Protein AF-A0AAX6G6Z5-F1 (afdb_monomer)

pLDDT: mean 88.77, std 12.98, range [40.31, 97.81]

InterPro domains:
  IPR001574 Ribosome-inactivating protein [PF00161] (1-49)
  IPR016139 Ribosome-inactivating protein, subdomain 2 [G3DSA:4.10.470.10] (7-90)
  IPR036041 Ribosome-inactivating protein superfamily [SSF56371] (1-97)

Sequence (99 aa):
MVSETARFRAIEQKVTKNIIDDGSYQSFRPGVDVMDLQTNWGTLSIAVQNSTGGVFWKPVILKITLTDTVVIPDVEKARTFCGLALLLYWRKGQASFSS

Solvent-accessible surface area (backbone atoms only — not comparable to full-atom values): 5896 Å² total; per-residue (Å²): 126,63,71,60,28,60,30,16,45,49,52,37,53,58,53,52,71,29,53,41,96,88,76,50,76,60,88,82,76,82,50,57,31,56,53,41,50,62,72,38,43,60,59,52,22,44,35,54,75,64,29,60,98,49,35,29,91,64,59,47,77,39,40,62,45,100,86,44,70,46,80,37,51,31,44,66,50,38,39,71,68,48,20,53,67,56,67,57,88,73,79,96,74,84,80,78,85,75,127

Secondary structure (DSSP, 8-state):
--HHHHHBHHHHHHHHTTB-TTS-B------HHHHHHHHTHHHHHHHHHH-BTTEEEEEEEEESSSS-EEEEEEHHHHHHTS-B-------S-------

Mean predicted aligned error: 6.1 Å

Organism: Iris pallida (NCBI:txid29817)

Structure (mmCIF, N/CA/C/O backbone):
data_AF-A0AAX6G6Z5-F1
#
_entry.id   AF-A0AAX6G6Z5-F1
#
loop_
_atom_site.group_PDB
_atom_site.id
_atom_site.type_symbol
_atom_site.label_atom_id
_atom_site.label_alt_id
_atom_site.label_comp_id
_atom_site.label_asym_id
_atom_site.label_entity_id
_atom_site.label_seq_id
_atom_site.pdbx_PDB_ins_code
_atom_site.Cartn_x
_atom_site.Cartn_y
_atom_site.Cartn_z
_atom_site.occupancy
_atom_site.B_iso_or_equiv
_atom_site.auth_seq_id
_atom_site.auth_comp_id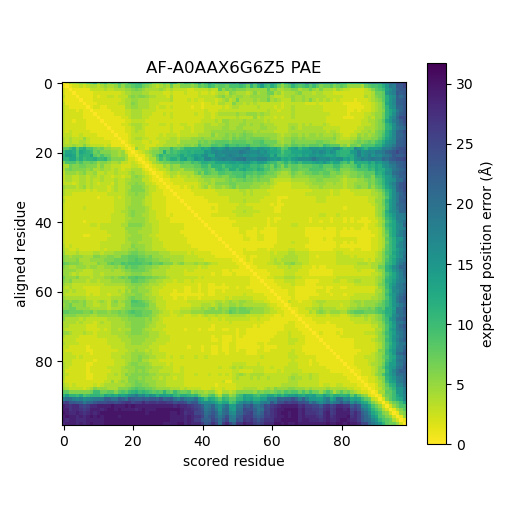
_atom_site.auth_asym_id
_atom_site.auth_atom_id
_atom_site.pdbx_PDB_model_num
ATOM 1 N N . MET A 1 1 ? 15.455 -4.658 0.029 1.00 68.50 1 MET A N 1
ATOM 2 C CA . MET A 1 1 ? 14.181 -4.930 -0.679 1.00 68.50 1 MET A CA 1
ATOM 3 C C . MET A 1 1 ? 13.482 -6.215 -0.215 1.00 68.50 1 MET A C 1
ATOM 5 O O . MET A 1 1 ? 12.611 -6.687 -0.925 1.00 68.50 1 MET A O 1
ATOM 9 N N . VAL A 1 2 ? 13.815 -6.778 0.956 1.00 82.25 2 VAL A N 1
ATOM 10 C CA . VAL A 1 2 ? 13.235 -8.061 1.410 1.00 82.25 2 VAL A CA 1
ATOM 11 C C . VAL A 1 2 ? 12.051 -7.838 2.358 1.00 82.25 2 VAL A C 1
ATOM 13 O O . VAL A 1 2 ? 10.950 -8.296 2.091 1.00 82.25 2 VAL A O 1
ATOM 16 N N . SER A 1 3 ? 12.234 -7.070 3.435 1.00 84.19 3 SER A N 1
ATOM 17 C CA . SER A 1 3 ? 11.172 -6.875 4.434 1.00 84.19 3 SER A CA 1
ATOM 18 C C . SER A 1 3 ? 9.958 -6.115 3.889 1.00 84.19 3 SER A C 1
ATOM 20 O O . SER A 1 3 ? 8.822 -6.486 4.163 1.00 84.19 3 SER A O 1
ATOM 22 N N . GLU A 1 4 ? 10.182 -5.061 3.102 1.00 87.88 4 GLU A N 1
ATOM 23 C CA . GLU A 1 4 ? 9.096 -4.182 2.639 1.00 87.88 4 GLU A CA 1
ATOM 24 C C . GLU A 1 4 ? 8.248 -4.797 1.520 1.00 87.88 4 GLU A C 1
ATOM 26 O O . GLU A 1 4 ? 7.044 -4.570 1.478 1.00 87.88 4 GLU A O 1
ATOM 31 N N . THR A 1 5 ? 8.839 -5.615 0.646 1.00 88.38 5 THR A N 1
ATOM 32 C CA . THR A 1 5 ? 8.094 -6.363 -0.384 1.00 88.38 5 THR A CA 1
ATOM 33 C C . THR A 1 5 ? 7.230 -7.452 0.246 1.00 88.38 5 THR A C 1
ATOM 35 O O . THR A 1 5 ? 6.082 -7.617 -0.150 1.00 88.38 5 THR A O 1
ATOM 38 N N . ALA A 1 6 ? 7.724 -8.122 1.295 1.00 90.38 6 ALA A N 1
ATOM 39 C CA . ALA A 1 6 ? 6.924 -9.071 2.068 1.00 90.38 6 ALA A CA 1
ATOM 40 C C . ALA A 1 6 ? 5.750 -8.395 2.802 1.00 90.38 6 ALA A C 1
ATOM 42 O O . ALA A 1 6 ? 4.683 -8.988 2.941 1.00 90.38 6 ALA A O 1
ATOM 43 N N . ARG A 1 7 ? 5.924 -7.151 3.272 1.00 92.50 7 ARG A N 1
ATOM 44 C CA . ARG A 1 7 ? 4.857 -6.372 3.928 1.00 92.50 7 ARG A CA 1
ATOM 45 C C . ARG A 1 7 ? 3.826 -5.830 2.941 1.00 92.50 7 ARG A C 1
ATOM 47 O O . ARG A 1 7 ? 2.645 -5.787 3.285 1.00 92.50 7 ARG A O 1
ATOM 54 N N . PHE A 1 8 ? 4.258 -5.442 1.740 1.00 93.69 8 PHE A N 1
ATOM 55 C CA . PHE A 1 8 ? 3.426 -4.790 0.731 1.00 93.69 8 PHE A CA 1
ATOM 56 C C . PHE A 1 8 ? 3.651 -5.367 -0.671 1.00 93.69 8 PHE A C 1
ATOM 58 O O . PHE A 1 8 ? 4.651 -5.074 -1.334 1.00 93.69 8 PHE A O 1
ATOM 65 N N . ARG A 1 9 ? 2.645 -6.075 -1.192 1.00 92.88 9 ARG A N 1
ATOM 66 C CA . ARG A 1 9 ? 2.647 -6.602 -2.568 1.00 92.88 9 ARG A CA 1
ATOM 67 C C . ARG A 1 9 ? 2.704 -5.507 -3.634 1.00 92.88 9 ARG A C 1
ATOM 69 O O . ARG A 1 9 ? 3.206 -5.742 -4.727 1.00 92.88 9 ARG A O 1
ATOM 76 N N . ALA A 1 10 ? 2.249 -4.289 -3.332 1.00 89.69 10 ALA A N 1
ATOM 77 C CA . ALA A 1 10 ? 2.403 -3.159 -4.251 1.00 89.69 10 ALA A CA 1
ATOM 78 C C . ALA A 1 10 ? 3.886 -2.812 -4.499 1.00 89.69 10 ALA A C 1
ATOM 80 O O . ALA A 1 10 ? 4.260 -2.414 -5.603 1.00 89.69 10 ALA A O 1
ATOM 81 N N . ILE A 1 11 ? 4.751 -2.998 -3.491 1.00 88.38 11 ILE A N 1
ATOM 82 C CA . ILE A 1 11 ? 6.199 -2.809 -3.640 1.00 88.38 11 ILE A CA 1
ATOM 83 C C . ILE A 1 11 ? 6.789 -3.980 -4.423 1.00 88.38 11 ILE A C 1
ATOM 85 O O . ILE A 1 11 ? 7.573 -3.742 -5.336 1.00 88.38 11 ILE A O 1
ATOM 89 N N . GLU A 1 12 ? 6.377 -5.217 -4.130 1.00 90.50 12 GLU A N 1
ATOM 90 C CA . GLU A 1 12 ? 6.768 -6.410 -4.898 1.00 90.50 12 GLU A CA 1
ATOM 91 C C . GLU A 1 12 ? 6.504 -6.226 -6.399 1.00 90.50 12 GLU A C 1
ATOM 93 O O . GLU A 1 12 ? 7.423 -6.362 -7.199 1.00 90.50 12 GLU A O 1
ATOM 98 N N . GLN A 1 13 ? 5.304 -5.780 -6.782 1.00 90.19 13 GLN A N 1
ATOM 99 C CA . GLN A 1 13 ? 4.954 -5.514 -8.182 1.00 90.19 13 GLN A CA 1
ATOM 100 C C . GLN A 1 13 ? 5.878 -4.491 -8.856 1.00 90.19 13 GLN A C 1
ATOM 102 O O . GLN A 1 13 ? 6.181 -4.627 -10.042 1.00 90.19 13 GLN A O 1
ATOM 107 N N . LYS A 1 14 ? 6.344 -3.464 -8.131 1.00 88.00 14 LYS A N 1
ATOM 108 C CA . LYS A 1 14 ? 7.325 -2.507 -8.668 1.00 88.00 14 LYS A CA 1
ATOM 109 C C . LYS A 1 14 ? 8.678 -3.173 -8.909 1.00 88.00 14 LYS A C 1
ATOM 111 O O . LYS A 1 14 ? 9.321 -2.851 -9.901 1.00 88.00 14 LYS A O 1
ATOM 116 N N . VAL A 1 15 ? 9.096 -4.102 -8.050 1.00 87.50 15 VAL A N 1
ATOM 117 C CA . VAL A 1 15 ? 10.326 -4.883 -8.260 1.00 87.50 15 VAL A CA 1
ATOM 118 C C . VAL A 1 15 ? 10.184 -5.787 -9.475 1.00 87.50 15 VAL A C 1
ATOM 120 O O . VAL A 1 15 ? 11.024 -5.727 -10.365 1.00 87.50 15 VAL A O 1
ATOM 123 N N . THR A 1 16 ? 9.102 -6.565 -9.550 1.00 87.44 16 THR A N 1
ATOM 124 C CA . THR A 1 16 ? 8.869 -7.521 -10.639 1.00 87.44 16 THR A CA 1
ATOM 125 C C . THR A 1 16 ? 8.816 -6.836 -12.000 1.00 87.44 16 THR A C 1
ATOM 127 O O . THR A 1 16 ? 9.387 -7.349 -12.947 1.00 87.44 16 THR A O 1
ATOM 130 N N . LYS A 1 17 ? 8.231 -5.635 -12.101 1.00 88.38 17 LYS A N 1
ATOM 131 C CA . LYS A 1 17 ? 8.224 -4.849 -13.351 1.00 88.38 17 LYS A CA 1
ATOM 132 C C . LYS A 1 17 ? 9.613 -4.439 -13.853 1.00 88.38 17 LYS A C 1
ATOM 134 O O . LYS A 1 17 ? 9.738 -4.078 -15.015 1.00 88.38 17 LYS A O 1
ATOM 139 N N . ASN A 1 18 ? 10.624 -4.439 -12.986 1.00 86.69 18 ASN A N 1
ATOM 140 C CA . ASN A 1 18 ? 12.006 -4.118 -13.343 1.00 86.69 18 ASN A CA 1
ATOM 141 C C . ASN A 1 18 ? 12.869 -5.377 -13.561 1.00 86.69 18 ASN A C 1
ATOM 143 O O . ASN A 1 18 ? 14.068 -5.258 -13.816 1.00 86.69 18 ASN A O 1
ATOM 147 N N . ILE A 1 19 ? 12.271 -6.568 -13.455 1.00 87.88 19 ILE A N 1
ATOM 148 C CA . ILE A 1 19 ? 12.844 -7.830 -13.921 1.00 87.88 19 ILE A CA 1
ATOM 149 C C . ILE A 1 19 ? 12.276 -8.040 -15.324 1.00 87.88 19 ILE A C 1
ATOM 151 O O . ILE A 1 19 ? 11.085 -8.297 -15.470 1.00 87.88 19 ILE A O 1
ATOM 155 N N . ILE A 1 20 ? 13.100 -7.839 -16.348 1.00 85.38 20 ILE A N 1
ATOM 156 C CA . ILE A 1 20 ? 12.661 -7.888 -17.744 1.00 85.38 20 ILE A CA 1
ATOM 157 C C . ILE A 1 20 ? 12.754 -9.334 -18.233 1.00 85.38 20 ILE A C 1
ATOM 159 O O . ILE A 1 20 ? 13.691 -10.055 -17.892 1.00 85.38 20 ILE A O 1
ATOM 163 N N . ASP A 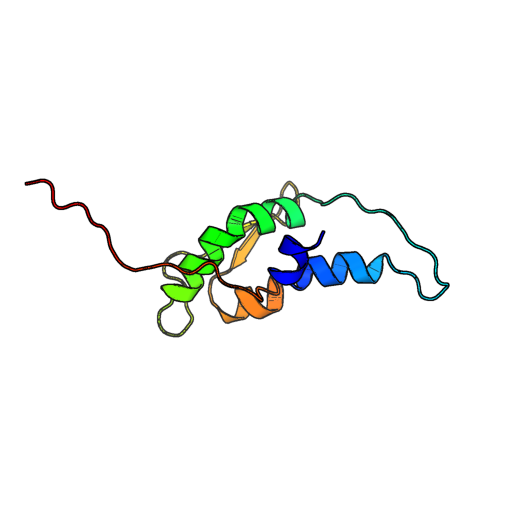1 21 ? 11.783 -9.757 -19.044 1.00 79.50 21 ASP A N 1
ATOM 164 C CA . ASP A 1 21 ? 11.659 -11.137 -19.539 1.00 79.50 21 ASP A CA 1
ATOM 165 C C . ASP A 1 21 ? 12.885 -11.627 -20.336 1.00 79.50 21 ASP A C 1
ATOM 167 O O . ASP A 1 21 ? 13.098 -12.830 -20.468 1.00 79.50 21 ASP A O 1
ATOM 171 N N . ASP A 1 22 ? 13.721 -10.712 -20.837 1.00 86.31 22 ASP A N 1
ATOM 172 C CA . ASP A 1 22 ? 14.985 -11.012 -21.520 1.00 86.31 22 ASP A CA 1
ATOM 173 C C . ASP A 1 22 ? 16.147 -11.352 -20.562 1.00 86.31 22 ASP A C 1
ATOM 175 O O . ASP A 1 22 ? 17.274 -11.586 -21.001 1.00 86.31 22 ASP A O 1
ATOM 179 N N . GLY A 1 23 ? 15.880 -11.392 -19.252 1.00 80.81 23 GLY A N 1
ATOM 180 C CA . GLY A 1 23 ? 16.861 -11.668 -18.205 1.00 80.81 23 GLY A CA 1
ATOM 181 C C . GLY A 1 23 ? 17.654 -10.441 -17.753 1.00 80.81 23 GLY A C 1
ATOM 182 O O . GLY A 1 23 ? 18.549 -10.577 -16.915 1.00 80.81 23 GLY A O 1
ATOM 183 N N . SER A 1 24 ? 17.349 -9.249 -18.276 1.00 83.50 24 SER A N 1
ATOM 184 C CA . SER A 1 24 ? 17.959 -8.002 -17.823 1.00 83.50 24 SER A CA 1
ATOM 185 C C . SER A 1 24 ? 17.242 -7.415 -16.600 1.00 83.50 24 SER A C 1
ATOM 187 O O . SER A 1 24 ? 16.052 -7.633 -16.355 1.00 83.50 24 SER A O 1
ATOM 189 N N . TYR A 1 25 ? 17.993 -6.658 -15.796 1.00 88.44 25 TYR A N 1
ATOM 190 C CA . TYR A 1 25 ? 17.490 -6.017 -14.583 1.00 88.44 25 TYR A CA 1
ATOM 191 C C . TYR A 1 25 ? 17.608 -4.505 -14.700 1.00 88.44 25 TYR A C 1
ATOM 193 O O . TYR A 1 25 ? 18.694 -3.971 -14.937 1.00 88.44 25 TYR A O 1
ATOM 201 N N . GLN A 1 26 ? 16.503 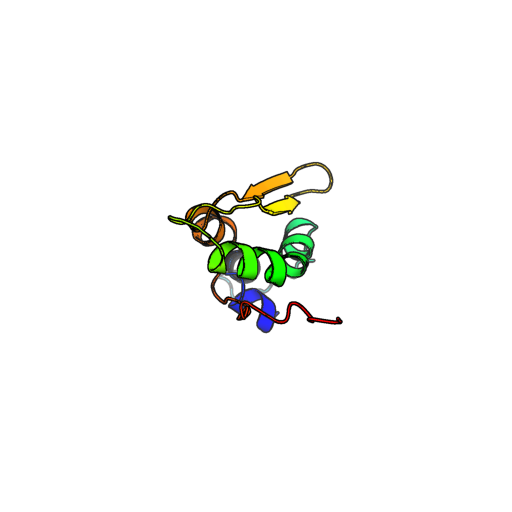-3.807 -14.460 1.00 87.88 26 GLN A N 1
ATOM 202 C CA . GLN A 1 26 ? 16.505 -2.359 -14.319 1.00 87.88 26 GLN A CA 1
ATOM 203 C C . GLN A 1 26 ? 16.553 -1.957 -12.848 1.00 87.88 26 GLN A C 1
ATOM 205 O O . GLN A 1 26 ? 15.980 -2.588 -11.961 1.00 87.88 26 GLN A O 1
ATOM 210 N N . SER A 1 27 ? 17.275 -0.874 -12.578 1.00 86.44 27 SER A N 1
ATOM 211 C CA . SER A 1 27 ? 17.275 -0.245 -11.262 1.00 86.44 27 SER A CA 1
ATOM 212 C C . SER A 1 27 ? 16.170 0.797 -11.190 1.00 86.44 27 SER A C 1
ATOM 214 O O . SER A 1 27 ? 15.994 1.586 -12.114 1.00 86.44 27 SER A O 1
ATOM 216 N N . PHE A 1 28 ? 15.492 0.870 -10.048 1.00 88.06 28 PHE A N 1
ATOM 217 C CA . PHE A 1 28 ? 14.583 1.967 -9.742 1.00 88.06 28 PHE A CA 1
ATOM 218 C C . PHE A 1 28 ? 14.927 2.573 -8.384 1.00 88.06 28 PHE A C 1
ATOM 220 O O . PHE A 1 28 ? 15.493 1.918 -7.506 1.00 88.06 28 PHE A O 1
ATOM 227 N N . ARG A 1 29 ? 14.569 3.844 -8.204 1.00 88.06 29 ARG A N 1
ATOM 228 C CA . ARG A 1 29 ? 14.600 4.502 -6.897 1.00 88.06 29 ARG A CA 1
ATOM 229 C C . ARG A 1 29 ? 13.177 4.555 -6.345 1.00 88.06 29 ARG A C 1
ATOM 231 O O . ARG A 1 29 ? 12.261 4.849 -7.114 1.00 88.06 29 ARG A O 1
ATOM 238 N N . PRO A 1 30 ? 12.965 4.265 -5.050 1.00 88.50 30 PRO A N 1
ATOM 239 C CA . PRO A 1 30 ? 11.646 4.393 -4.450 1.00 88.50 30 PRO A CA 1
ATOM 240 C C . PRO A 1 30 ? 11.162 5.840 -4.581 1.00 88.50 30 PRO A C 1
ATOM 242 O O . PRO A 1 30 ? 11.890 6.774 -4.248 1.00 88.50 30 PRO A O 1
ATOM 245 N N . GLY A 1 31 ? 9.949 6.006 -5.103 1.00 91.81 31 GLY A N 1
ATOM 246 C CA . GLY A 1 31 ? 9.262 7.290 -5.137 1.00 91.81 31 GLY A CA 1
ATOM 247 C C . GLY A 1 31 ? 8.655 7.638 -3.779 1.00 91.81 31 GLY A C 1
ATOM 248 O O . GLY A 1 31 ? 8.752 6.873 -2.814 1.00 91.81 31 GLY A O 1
ATOM 249 N N . VAL A 1 32 ? 7.997 8.797 -3.725 1.00 94.12 32 VAL A N 1
ATOM 250 C CA . VAL A 1 32 ? 7.273 9.269 -2.532 1.00 94.12 32 VAL A CA 1
ATOM 251 C C . VAL A 1 32 ? 6.227 8.248 -2.084 1.00 94.12 32 VAL A C 1
ATOM 253 O O . VAL A 1 32 ? 6.095 8.004 -0.891 1.00 94.12 32 VAL A O 1
ATOM 256 N N . ASP A 1 33 ? 5.552 7.602 -3.032 1.00 92.44 33 ASP A N 1
ATOM 257 C CA . ASP A 1 33 ? 4.570 6.548 -2.783 1.00 92.44 33 ASP A CA 1
ATOM 258 C C . ASP A 1 33 ? 5.129 5.366 -1.986 1.00 92.44 33 ASP A C 1
ATOM 260 O O . ASP A 1 33 ? 4.547 4.944 -0.988 1.00 92.44 33 ASP A O 1
ATOM 264 N N . VAL A 1 34 ? 6.285 4.843 -2.394 1.00 93.06 34 VAL A N 1
ATOM 265 C CA . VAL A 1 34 ? 6.928 3.713 -1.717 1.00 93.06 34 VAL A CA 1
ATOM 266 C C . VAL A 1 34 ? 7.410 4.125 -0.326 1.00 93.06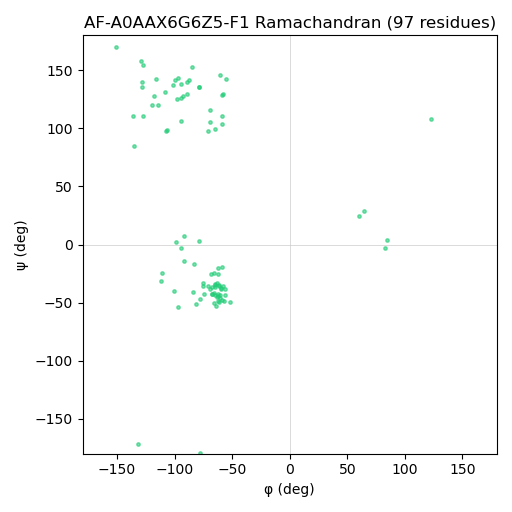 34 VAL A C 1
ATOM 268 O O . VAL A 1 34 ? 7.216 3.373 0.628 1.00 93.06 34 VAL A O 1
ATOM 271 N N . MET A 1 35 ? 8.013 5.311 -0.196 1.00 94.44 35 MET A N 1
ATOM 272 C CA . MET A 1 35 ? 8.517 5.804 1.092 1.00 94.44 35 MET A CA 1
ATOM 273 C C . MET A 1 35 ? 7.389 6.053 2.100 1.00 94.44 35 MET A C 1
ATOM 275 O O . MET A 1 35 ? 7.499 5.677 3.270 1.00 94.44 35 MET A O 1
ATOM 279 N N . ASP A 1 36 ? 6.295 6.670 1.657 1.00 95.31 36 ASP A N 1
ATOM 280 C CA . ASP A 1 36 ? 5.171 7.001 2.529 1.00 95.31 36 ASP A CA 1
ATOM 281 C C . ASP A 1 36 ? 4.397 5.741 2.944 1.00 95.31 36 ASP A C 1
ATOM 283 O O . ASP A 1 36 ? 3.997 5.611 4.103 1.00 95.31 36 ASP A O 1
ATOM 287 N N . LEU A 1 37 ? 4.279 4.755 2.046 1.00 93.62 37 LEU A N 1
ATOM 288 C CA . LEU A 1 37 ? 3.682 3.457 2.359 1.00 93.62 37 LEU A CA 1
ATOM 289 C C . LEU A 1 37 ? 4.479 2.694 3.431 1.00 93.62 37 LEU A C 1
ATOM 291 O O . LEU A 1 37 ? 3.892 2.188 4.388 1.00 93.62 37 LEU A O 1
ATOM 295 N N . GLN A 1 38 ? 5.811 2.654 3.308 1.00 93.75 38 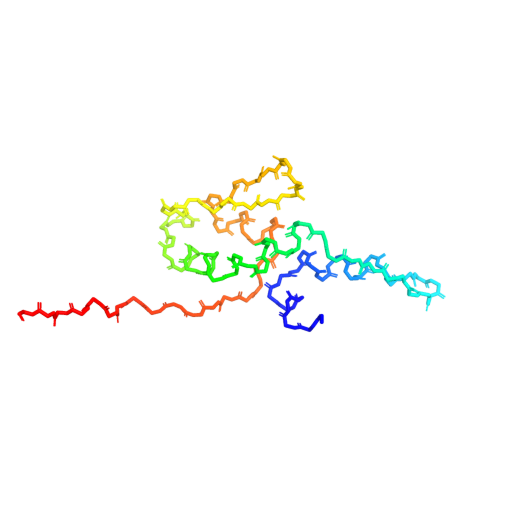GLN A N 1
ATOM 296 C CA . GLN A 1 38 ? 6.698 2.032 4.302 1.00 93.75 38 GLN A CA 1
ATOM 297 C C . GLN A 1 38 ? 6.576 2.714 5.669 1.00 93.75 38 GLN A C 1
ATOM 299 O O . GLN A 1 38 ? 6.407 2.047 6.691 1.00 93.75 38 GLN A O 1
ATOM 304 N N . THR A 1 39 ? 6.592 4.049 5.677 1.00 95.62 39 THR A N 1
ATOM 305 C CA . THR A 1 39 ? 6.476 4.861 6.898 1.00 95.62 39 THR A CA 1
ATOM 306 C C . THR A 1 39 ? 5.146 4.615 7.619 1.00 95.62 39 THR A C 1
ATOM 308 O O . THR A 1 39 ? 5.096 4.581 8.848 1.00 95.62 39 THR A O 1
ATOM 311 N N . ASN A 1 40 ? 4.068 4.372 6.869 1.00 96.69 40 ASN A N 1
ATOM 312 C CA . ASN A 1 40 ? 2.728 4.159 7.415 1.00 96.69 40 ASN A CA 1
ATOM 313 C C . ASN A 1 40 ? 2.372 2.690 7.697 1.00 96.69 40 ASN A C 1
ATOM 315 O O . ASN A 1 40 ? 1.230 2.414 8.071 1.00 96.69 40 ASN A O 1
ATOM 319 N N . TRP A 1 41 ? 3.307 1.736 7.586 1.00 96.31 41 TRP A N 1
ATOM 320 C CA . TRP A 1 41 ? 3.019 0.316 7.843 1.00 96.31 41 TRP A CA 1
ATOM 321 C C . TRP A 1 41 ? 2.433 0.056 9.235 1.00 96.31 41 TRP A C 1
ATOM 323 O O . TRP A 1 41 ? 1.452 -0.680 9.370 1.00 96.31 41 TRP A O 1
ATOM 333 N N . GLY A 1 42 ? 2.987 0.700 10.267 1.00 95.19 42 GLY A N 1
ATOM 334 C CA . GLY A 1 42 ? 2.463 0.615 11.631 1.00 95.19 42 GLY A CA 1
ATOM 335 C C . GLY A 1 42 ? 1.044 1.179 11.734 1.00 95.19 42 GLY A C 1
ATOM 336 O O . GLY A 1 42 ? 0.149 0.505 12.238 1.00 95.19 42 GLY A O 1
ATOM 337 N N . THR A 1 43 ? 0.812 2.372 11.181 1.00 96.25 43 THR A N 1
ATOM 338 C CA . THR A 1 43 ? -0.503 3.033 11.167 1.00 96.25 43 THR A CA 1
ATOM 339 C C . THR A 1 43 ? -1.563 2.182 10.471 1.00 96.25 43 THR A C 1
ATOM 341 O O . THR A 1 43 ? -2.635 1.965 11.032 1.00 96.25 43 THR A O 1
ATOM 344 N N . LEU A 1 44 ? -1.257 1.647 9.284 1.00 96.44 44 LEU A N 1
ATOM 345 C CA . LEU A 1 44 ? -2.147 0.749 8.545 1.00 96.44 44 LEU A CA 1
ATOM 346 C C . LEU A 1 44 ? -2.423 -0.534 9.332 1.00 96.44 44 LEU A C 1
ATOM 348 O O . LEU A 1 44 ? -3.574 -0.948 9.444 1.00 96.44 44 LEU A O 1
ATOM 352 N N . SER A 1 45 ? -1.393 -1.135 9.933 1.00 96.12 45 SER A N 1
ATOM 353 C CA . SER A 1 45 ? -1.551 -2.352 10.736 1.00 96.12 45 SER A CA 1
ATOM 354 C C . SER A 1 45 ? -2.487 -2.132 11.927 1.00 96.12 45 SER A C 1
ATOM 356 O O . SER A 1 45 ? -3.359 -2.961 12.191 1.00 96.12 45 SER A O 1
ATOM 358 N N . ILE A 1 46 ? -2.340 -1.006 12.628 1.00 96.06 46 ILE A N 1
ATOM 359 C CA . ILE A 1 46 ? -3.192 -0.624 13.762 1.00 96.06 46 ILE A CA 1
ATOM 360 C C . ILE A 1 46 ? -4.619 -0.324 13.296 1.00 96.06 46 ILE A C 1
ATOM 362 O O . ILE A 1 46 ? -5.569 -0.751 13.9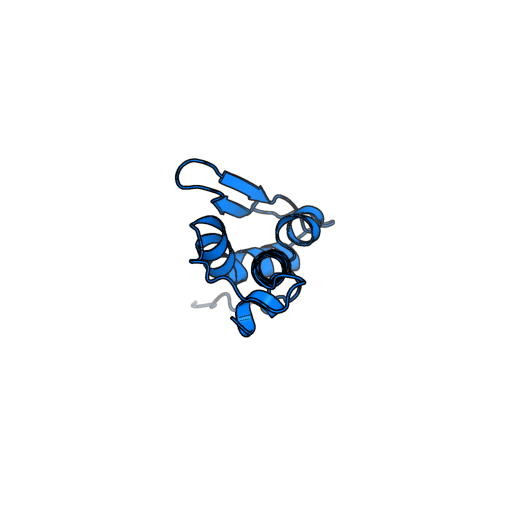52 1.00 96.06 46 ILE A O 1
ATOM 366 N N . ALA A 1 47 ? -4.782 0.387 12.176 1.00 96.12 47 ALA A N 1
ATOM 367 C CA . ALA A 1 47 ? -6.089 0.724 11.619 1.00 96.12 47 ALA A CA 1
ATOM 368 C C . ALA A 1 47 ? -6.877 -0.532 11.219 1.00 96.12 47 ALA A C 1
ATOM 370 O O . ALA A 1 47 ? -8.054 -0.647 11.556 1.00 96.12 47 ALA A O 1
ATOM 371 N N . VAL A 1 48 ? -6.210 -1.512 10.597 1.00 96.00 48 VAL A N 1
ATOM 372 C CA . VAL A 1 48 ? -6.797 -2.818 10.264 1.00 96.00 48 VAL A CA 1
ATOM 373 C C . VAL A 1 48 ? -7.227 -3.567 11.526 1.00 96.00 48 VAL A C 1
ATOM 375 O O . VAL A 1 48 ? -8.375 -4.002 11.610 1.00 96.00 48 VAL A O 1
ATOM 378 N N . GLN A 1 49 ? -6.355 -3.669 12.533 1.00 95.06 49 GLN A N 1
ATOM 379 C CA . GLN A 1 49 ? -6.649 -4.403 13.775 1.00 95.06 49 GLN A CA 1
ATOM 380 C C . GLN A 1 49 ? -7.724 -3.740 14.649 1.00 95.06 49 GLN A C 1
ATOM 382 O O . GLN A 1 49 ? -8.394 -4.430 15.411 1.00 95.06 49 GLN A O 1
ATOM 387 N N . ASN A 1 50 ? -7.910 -2.421 14.541 1.00 94.75 50 ASN A N 1
ATOM 388 C CA . ASN A 1 50 ? -8.965 -1.687 15.249 1.00 94.75 50 ASN A CA 1
ATOM 389 C C . ASN A 1 50 ? -10.245 -1.490 14.433 1.00 94.75 50 ASN A C 1
ATOM 391 O O . ASN A 1 50 ? -11.193 -0.890 14.943 1.00 94.75 50 ASN A O 1
ATOM 395 N N . SER A 1 51 ? -10.274 -1.926 13.174 1.00 95.00 51 SER A N 1
ATOM 396 C CA . SER A 1 51 ? -11.416 -1.696 12.291 1.00 95.00 51 SER A CA 1
ATOM 397 C C . SER A 1 51 ? -12.699 -2.328 12.841 1.00 95.00 51 SER A C 1
ATOM 399 O O . SER A 1 51 ? -12.676 -3.384 13.472 1.00 95.00 51 SER A O 1
ATOM 401 N N . THR A 1 52 ? -13.836 -1.674 12.602 1.00 95.75 52 THR A N 1
ATOM 402 C CA . THR A 1 52 ? -15.160 -2.205 12.963 1.00 95.75 52 THR A CA 1
ATOM 403 C C . THR A 1 52 ? -15.928 -2.470 11.680 1.00 95.75 52 THR A C 1
ATOM 405 O O . THR A 1 52 ? -16.089 -1.569 10.862 1.00 95.75 52 THR A O 1
ATOM 408 N N . GLY A 1 53 ? -16.333 -3.723 11.452 1.00 95.50 53 GLY A N 1
ATOM 409 C CA . GLY A 1 53 ? -16.943 -4.123 10.177 1.00 95.50 53 GLY A CA 1
ATOM 410 C C . GLY A 1 53 ? -16.028 -3.907 8.962 1.00 95.50 53 GLY A C 1
ATOM 411 O O . GLY A 1 53 ? -16.520 -3.720 7.857 1.00 95.50 53 GLY A O 1
ATOM 412 N N . GLY A 1 54 ? -14.704 -3.880 9.163 1.00 94.69 54 GLY A N 1
ATOM 413 C CA . GLY A 1 54 ? -13.722 -3.610 8.111 1.00 94.69 54 GLY A CA 1
ATOM 414 C C . GLY A 1 54 ? -13.483 -2.127 7.807 1.00 94.69 54 GLY A C 1
ATOM 415 O O . GLY A 1 54 ? -12.591 -1.828 7.020 1.00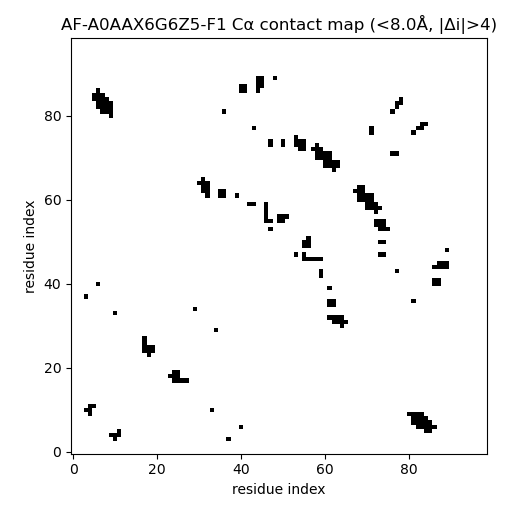 94.69 54 GLY A O 1
ATOM 416 N N . VAL A 1 55 ? -14.198 -1.197 8.447 1.00 97.56 55 VAL A N 1
ATOM 417 C CA . VAL A 1 55 ? -14.010 0.254 8.275 1.00 97.56 55 VAL A CA 1
ATOM 418 C C . VAL A 1 55 ? -13.063 0.801 9.344 1.00 97.56 55 VAL A C 1
ATOM 420 O O . VAL A 1 55 ? -13.142 0.423 10.518 1.00 97.56 55 VAL A O 1
ATOM 423 N N . PHE A 1 56 ? -12.148 1.687 8.953 1.00 96.94 56 PHE A N 1
ATOM 424 C CA . PHE A 1 56 ? -11.208 2.321 9.874 1.00 96.94 56 PHE A CA 1
ATOM 425 C C . PHE A 1 56 ? -11.876 3.461 10.639 1.00 96.94 56 PHE A C 1
ATOM 427 O O . PHE A 1 56 ? -12.515 4.328 10.051 1.00 96.94 56 PHE A O 1
ATOM 434 N N . TRP A 1 57 ? -11.639 3.527 11.951 1.00 93.62 57 TRP A N 1
ATOM 435 C CA . TRP A 1 57 ? -12.055 4.669 12.778 1.00 93.62 57 TRP A CA 1
ATOM 436 C C . TRP A 1 57 ? -11.440 5.987 12.309 1.00 93.62 57 TRP A C 1
ATOM 438 O O . TRP A 1 57 ? -12.083 7.032 12.336 1.00 93.62 57 TRP A O 1
ATOM 448 N N . LYS A 1 58 ? -10.174 5.926 11.885 1.00 95.38 58 LYS A N 1
ATOM 449 C CA . LYS A 1 58 ? -9.447 7.036 11.283 1.00 95.38 58 LYS A CA 1
ATOM 450 C C . LYS A 1 58 ? -8.861 6.558 9.954 1.00 95.38 58 LYS A C 1
ATOM 452 O O . LYS A 1 58 ? -7.945 5.732 9.987 1.00 95.38 58 LYS A O 1
ATOM 457 N N . PRO A 1 59 ? -9.362 7.053 8.809 1.00 96.31 59 PRO A N 1
ATOM 458 C CA . PRO A 1 59 ? -8.778 6.751 7.511 1.00 96.31 59 PRO A CA 1
ATOM 459 C C . PRO A 1 59 ? -7.293 7.116 7.462 1.00 96.31 59 PRO A C 1
ATOM 461 O O . PRO A 1 59 ? -6.871 8.133 8.021 1.00 96.31 59 PRO A O 1
ATOM 464 N N . VAL A 1 60 ? -6.502 6.291 6.781 1.00 97.06 60 VAL A N 1
ATOM 465 C CA . VAL A 1 60 ? -5.068 6.532 6.588 1.00 97.06 60 VAL A CA 1
ATOM 466 C C . VAL A 1 60 ? -4.877 7.239 5.255 1.00 97.06 60 VAL A C 1
ATOM 468 O O . VAL A 1 60 ? -5.354 6.764 4.228 1.00 97.06 60 VAL A O 1
ATOM 471 N N . ILE A 1 61 ? -4.201 8.384 5.265 1.00 97.50 61 ILE A N 1
ATOM 472 C CA . ILE A 1 61 ? -3.892 9.146 4.053 1.00 97.50 61 ILE A CA 1
ATOM 473 C C . ILE A 1 61 ? -2.468 8.797 3.644 1.00 97.50 61 ILE A C 1
ATOM 475 O O . ILE A 1 61 ? -1.555 8.925 4.455 1.00 97.50 61 ILE A O 1
ATOM 479 N N . LEU A 1 62 ? -2.300 8.359 2.401 1.00 96.50 62 LEU A N 1
ATOM 480 C CA . LEU A 1 62 ? -1.005 8.031 1.814 1.00 96.50 62 LEU A CA 1
ATOM 481 C C . LEU A 1 62 ? -0.710 8.981 0.660 1.00 96.50 62 LEU A C 1
ATOM 483 O O . LEU A 1 62 ? -1.605 9.330 -0.109 1.00 96.50 62 LEU A O 1
ATOM 487 N N . LYS A 1 63 ? 0.543 9.383 0.506 1.00 96.19 63 LYS A N 1
ATOM 488 C CA . LYS A 1 63 ? 1.024 10.146 -0.645 1.00 96.19 63 LYS A CA 1
ATOM 489 C C . LYS A 1 63 ? 1.249 9.208 -1.825 1.00 96.19 63 LYS A C 1
ATOM 491 O O . LYS A 1 63 ? 1.835 8.144 -1.666 1.00 96.19 63 LYS A O 1
ATOM 496 N N . ILE A 1 64 ? 0.802 9.613 -3.011 1.00 92.25 64 ILE A N 1
ATOM 497 C CA . ILE A 1 64 ? 1.124 8.937 -4.279 1.00 92.25 64 ILE A CA 1
ATOM 498 C C . ILE A 1 64 ? 2.229 9.714 -5.003 1.00 92.25 64 ILE A C 1
ATOM 500 O O . ILE A 1 64 ? 3.161 9.134 -5.557 1.00 92.25 64 ILE A O 1
ATOM 504 N N . THR A 1 65 ? 2.150 11.041 -4.970 1.00 93.38 65 THR A N 1
ATOM 505 C CA . THR A 1 65 ? 3.153 11.947 -5.540 1.00 93.38 65 THR A CA 1
ATOM 506 C C . THR A 1 65 ? 3.504 13.025 -4.509 1.00 93.38 65 THR A C 1
ATOM 508 O O . THR A 1 65 ? 3.107 12.942 -3.346 1.00 93.38 65 THR A O 1
ATOM 511 N N . LEU A 1 66 ? 4.281 14.041 -4.898 1.00 90.19 66 LEU A N 1
ATOM 512 C CA . LEU A 1 66 ? 4.565 15.183 -4.020 1.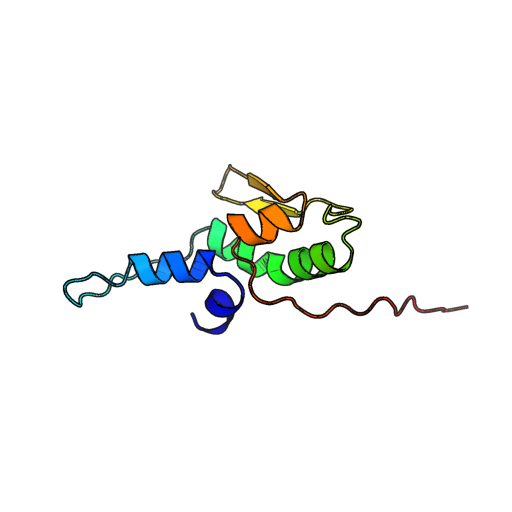00 90.19 66 LEU A CA 1
ATOM 513 C C . LEU A 1 66 ? 3.315 16.025 -3.716 1.00 90.19 66 LEU A C 1
ATOM 515 O O . LEU A 1 66 ? 3.283 16.698 -2.688 1.00 90.19 66 LEU A O 1
ATOM 519 N N . THR A 1 67 ? 2.306 15.984 -4.589 1.00 93.31 67 THR A N 1
ATOM 520 C CA . THR A 1 67 ? 1.075 16.782 -4.486 1.00 93.31 67 THR A CA 1
ATOM 521 C C . THR A 1 67 ? -0.153 15.931 -4.192 1.00 93.31 67 THR A C 1
ATOM 523 O O . THR A 1 67 ? -1.063 16.392 -3.506 1.00 93.31 67 THR A O 1
ATOM 526 N N . ASP A 1 68 ? -0.174 14.688 -4.673 1.00 95.81 68 ASP A N 1
ATOM 527 C CA . ASP A 1 68 ? -1.374 13.860 -4.667 1.00 95.81 68 ASP A CA 1
ATOM 528 C C . ASP A 1 68 ? -1.371 12.866 -3.515 1.00 95.81 68 ASP A C 1
ATOM 530 O O . ASP A 1 68 ? -0.358 12.236 -3.188 1.00 95.81 68 ASP A O 1
ATOM 534 N N . THR A 1 69 ? -2.553 12.679 -2.934 1.00 97.44 69 THR A N 1
ATOM 535 C CA . THR A 1 69 ? -2.783 11.741 -1.840 1.00 97.44 69 THR A CA 1
ATOM 536 C C . THR A 1 69 ? -3.972 10.841 -2.133 1.00 97.44 69 THR A C 1
ATOM 538 O O . THR A 1 69 ? -4.852 11.164 -2.930 1.00 97.44 69 THR A O 1
ATOM 541 N N . VAL A 1 70 ? -4.004 9.696 -1.465 1.00 96.75 70 VAL A N 1
ATOM 542 C CA . VAL A 1 70 ? -5.112 8.754 -1.489 1.00 96.75 70 VAL A CA 1
ATOM 543 C C . VAL A 1 70 ? -5.529 8.420 -0.071 1.00 96.75 70 VAL A C 1
ATOM 545 O O . VAL A 1 70 ? -4.708 8.162 0.807 1.00 96.75 70 VAL A O 1
ATOM 548 N N . VAL A 1 71 ? -6.838 8.411 0.144 1.00 97.69 71 VAL A N 1
ATOM 549 C CA . VAL A 1 71 ? -7.433 8.008 1.414 1.00 97.69 71 VAL A CA 1
ATOM 550 C C . VAL A 1 71 ? -7.691 6.506 1.385 1.00 97.69 71 VAL A C 1
ATOM 552 O O . VAL A 1 71 ? -8.315 6.000 0.444 1.00 97.69 71 VAL A O 1
ATOM 555 N N . ILE A 1 72 ? -7.238 5.810 2.425 1.00 97.81 72 ILE A N 1
ATOM 556 C CA . ILE A 1 72 ? -7.498 4.399 2.708 1.00 97.81 72 ILE A CA 1
ATOM 557 C C . ILE A 1 72 ? -8.479 4.332 3.889 1.00 97.81 72 ILE A C 1
ATOM 559 O O . ILE A 1 72 ? -8.059 4.511 5.037 1.00 97.81 72 ILE A O 1
ATOM 563 N N . PRO A 1 73 ? -9.787 4.156 3.631 1.00 97.75 73 PRO A N 1
ATOM 564 C CA . PRO A 1 73 ? -10.807 4.226 4.673 1.00 97.75 73 PRO A CA 1
ATOM 565 C C . PRO A 1 73 ? -11.126 2.870 5.312 1.00 97.75 73 PRO A C 1
ATOM 567 O O . PRO A 1 73 ? -11.770 2.834 6.357 1.00 97.75 73 PRO A O 1
ATOM 570 N N . ASP A 1 74 ? -10.695 1.764 4.709 1.00 97.75 74 ASP A N 1
ATOM 571 C CA . ASP A 1 74 ? -11.104 0.421 5.104 1.00 97.75 74 ASP A CA 1
ATOM 572 C C . ASP A 1 74 ? -10.031 -0.641 4.802 1.00 97.75 74 ASP A C 1
ATOM 574 O O . ASP A 1 74 ? -9.011 -0.400 4.141 1.00 97.75 74 ASP A O 1
ATOM 578 N N . VAL A 1 75 ? -10.274 -1.841 5.334 1.00 97.12 75 VAL A N 1
ATOM 579 C CA . VAL A 1 75 ? -9.414 -3.019 5.182 1.00 97.12 75 VAL A CA 1
ATOM 580 C C . VAL A 1 75 ? -9.353 -3.486 3.727 1.00 97.12 75 VAL A C 1
ATOM 582 O O . VAL A 1 75 ? -8.313 -3.987 3.297 1.00 97.12 75 VAL A O 1
ATOM 585 N N . GLU A 1 76 ? -10.442 -3.342 2.966 1.00 97.50 76 GLU A N 1
ATOM 586 C CA . GLU A 1 76 ? -10.513 -3.798 1.576 1.00 97.50 76 GLU A CA 1
ATOM 587 C C . GLU A 1 76 ? -9.509 -3.023 0.729 1.00 97.50 76 GLU A C 1
ATOM 589 O O . GLU A 1 76 ? -8.603 -3.636 0.160 1.00 97.50 76 GLU A O 1
ATOM 594 N N . LYS A 1 77 ? -9.559 -1.691 0.784 1.00 97.38 77 LYS A N 1
ATOM 595 C CA . LYS A 1 77 ? -8.636 -0.816 0.071 1.00 97.38 77 LYS A CA 1
ATOM 596 C C . LYS A 1 77 ? -7.204 -0.959 0.579 1.00 97.38 77 LYS A C 1
ATOM 598 O O . LYS A 1 77 ? -6.273 -0.946 -0.221 1.00 97.38 77 LYS A O 1
ATOM 603 N N . ALA A 1 78 ? -6.987 -1.164 1.881 1.00 95.69 78 ALA A N 1
ATOM 604 C CA . ALA A 1 78 ? -5.646 -1.451 2.403 1.00 95.69 78 ALA A CA 1
ATOM 605 C C . ALA A 1 78 ? -5.057 -2.747 1.811 1.00 95.69 78 ALA A C 1
ATOM 607 O O . ALA A 1 78 ? -3.859 -2.826 1.529 1.00 95.69 78 ALA A O 1
ATOM 608 N N . ARG A 1 79 ? -5.894 -3.762 1.577 1.00 95.81 79 ARG A N 1
ATOM 609 C CA . ARG A 1 79 ? -5.474 -5.032 0.981 1.00 95.81 79 ARG A CA 1
ATOM 610 C C . ARG A 1 79 ? -5.285 -4.928 -0.532 1.00 95.81 79 ARG A C 1
ATOM 612 O O . ARG A 1 79 ? -4.282 -5.423 -1.034 1.00 95.81 79 ARG A O 1
ATOM 619 N N . THR A 1 80 ? -6.223 -4.327 -1.261 1.00 95.06 80 THR A N 1
ATOM 620 C CA . THR A 1 80 ? -6.218 -4.322 -2.734 1.00 95.06 80 THR A CA 1
ATOM 621 C C . THR A 1 80 ? -5.352 -3.217 -3.324 1.00 95.06 80 THR A C 1
ATOM 623 O O . THR A 1 80 ? -4.604 -3.482 -4.261 1.00 95.06 80 THR A O 1
ATOM 626 N N . PHE A 1 81 ? -5.380 -2.011 -2.750 1.00 93.75 81 PHE A N 1
ATOM 627 C CA . PHE A 1 81 ? -4.581 -0.884 -3.232 1.00 93.75 81 PHE A CA 1
ATOM 628 C C . PHE A 1 81 ? -3.136 -0.937 -2.718 1.00 93.75 81 PHE A C 1
ATOM 630 O O . PHE A 1 81 ? -2.196 -0.859 -3.504 1.00 93.75 81 PHE A O 1
ATOM 637 N N . CYS A 1 82 ? -2.935 -1.099 -1.405 1.00 92.00 82 CYS A N 1
ATOM 638 C CA . CYS A 1 82 ? -1.583 -1.112 -0.828 1.00 92.00 82 CYS A CA 1
ATOM 639 C C . CYS A 1 82 ? -0.900 -2.486 -0.916 1.00 92.00 82 CYS A C 1
ATOM 641 O O . CYS A 1 82 ? 0.312 -2.595 -0.718 1.00 92.00 82 CYS A O 1
ATOM 643 N N . GLY A 1 83 ? -1.664 -3.555 -1.162 1.00 94.62 83 GLY A N 1
ATOM 644 C CA . GLY A 1 83 ? -1.140 -4.916 -1.117 1.00 94.62 83 GLY A CA 1
ATOM 645 C C . GLY A 1 83 ? -0.666 -5.327 0.278 1.00 94.62 83 GLY A C 1
ATOM 646 O O . GLY A 1 83 ? 0.280 -6.109 0.367 1.00 94.62 83 GLY A O 1
ATOM 647 N N . LEU A 1 84 ? -1.247 -4.769 1.350 1.00 94.44 84 LEU A N 1
ATOM 648 C CA . LEU A 1 84 ? -0.828 -5.042 2.728 1.00 94.44 84 LEU A CA 1
ATOM 649 C C . LEU A 1 84 ? -0.958 -6.543 3.028 1.00 94.44 84 LEU A C 1
ATOM 651 O O . LEU A 1 84 ? -2.063 -7.080 3.096 1.00 94.44 84 LEU A O 1
ATOM 655 N N . ALA A 1 85 ? 0.183 -7.214 3.177 1.00 93.19 85 ALA A N 1
ATOM 656 C CA . ALA A 1 85 ? 0.281 -8.669 3.280 1.00 93.19 85 ALA A CA 1
ATOM 657 C C . ALA A 1 85 ? 0.706 -9.145 4.674 1.00 93.19 85 ALA A C 1
ATOM 659 O O . ALA A 1 85 ? 0.377 -10.264 5.062 1.00 93.19 85 ALA A O 1
ATOM 660 N N . LEU A 1 86 ? 1.395 -8.294 5.440 1.00 93.88 86 LEU A N 1
ATOM 661 C CA . LEU A 1 86 ? 1.779 -8.565 6.824 1.00 93.88 86 LEU A CA 1
ATOM 662 C C . LEU A 1 86 ? 1.342 -7.415 7.724 1.00 93.88 86 LEU A C 1
ATOM 664 O O . LEU A 1 86 ? 1.492 -6.246 7.369 1.00 93.88 86 LEU A O 1
ATOM 668 N N . LEU A 1 87 ? 0.847 -7.758 8.911 1.00 93.38 87 LEU A N 1
ATOM 669 C CA . LEU A 1 87 ? 0.408 -6.799 9.919 1.00 93.38 87 LEU A CA 1
ATOM 670 C C . LEU A 1 87 ? 1.396 -6.782 11.082 1.00 93.38 87 LEU A C 1
ATOM 672 O O . LEU A 1 87 ? 1.743 -7.829 11.629 1.00 93.38 87 LEU A O 1
ATOM 676 N N . LEU A 1 88 ? 1.815 -5.585 11.489 1.00 92.44 88 LEU A N 1
ATOM 677 C CA . LEU A 1 88 ? 2.487 -5.399 12.767 1.00 92.44 88 LEU A CA 1
ATOM 678 C C . LEU A 1 88 ? 1.467 -5.616 13.887 1.00 92.44 88 LEU A C 1
ATOM 680 O O . LEU A 1 88 ? 0.514 -4.846 13.999 1.00 92.44 88 LEU A O 1
ATOM 684 N N . TYR A 1 89 ? 1.659 -6.648 14.708 1.00 92.69 89 TYR A N 1
ATOM 685 C CA . TYR A 1 89 ? 0.740 -6.962 15.801 1.00 92.69 89 TYR A CA 1
ATOM 686 C C . TYR A 1 89 ? 0.595 -5.781 16.770 1.00 92.69 89 TYR A C 1
ATOM 688 O O . TYR A 1 89 ? 1.584 -5.233 17.257 1.00 92.69 89 TYR A O 1
ATOM 696 N N . TRP A 1 90 ? -0.649 -5.410 17.063 1.00 88.50 90 TRP A N 1
ATOM 697 C CA . TRP A 1 90 ? -0.995 -4.341 17.985 1.00 88.50 90 TRP A CA 1
ATOM 698 C C . TRP A 1 90 ? -1.835 -4.896 19.132 1.00 88.50 90 TRP A C 1
ATOM 700 O O . TRP A 1 90 ? -2.927 -5.428 18.937 1.00 88.50 90 TRP A O 1
ATOM 710 N N . ARG A 1 91 ? -1.325 -4.751 20.358 1.00 83.06 91 ARG A N 1
ATOM 711 C CA . ARG A 1 91 ? -2.031 -5.161 21.571 1.00 83.06 91 ARG A CA 1
ATOM 712 C C . ARG A 1 91 ? -2.814 -3.979 22.132 1.00 83.06 91 ARG A C 1
ATOM 714 O O . ARG A 1 91 ? -2.247 -2.924 22.410 1.00 83.06 91 ARG A O 1
ATOM 721 N N . LYS A 1 92 ? -4.108 -4.179 22.377 1.00 65.56 92 LYS A N 1
ATOM 722 C CA . LYS A 1 92 ? -4.951 -3.201 23.069 1.00 65.56 92 LYS A CA 1
ATOM 723 C C . LYS A 1 92 ? -4.553 -3.150 24.557 1.00 65.56 92 LYS A C 1
ATOM 725 O O . LYS A 1 92 ? -4.972 -4.007 25.327 1.00 65.56 92 LYS A O 1
ATOM 730 N N . GLY A 1 93 ? -3.726 -2.171 24.943 1.00 62.03 93 GLY A N 1
ATOM 731 C CA . GLY A 1 93 ? -3.548 -1.738 26.339 1.00 62.03 93 GLY A CA 1
ATOM 732 C C . GLY A 1 93 ? -2.126 -1.781 26.923 1.00 62.03 93 GLY A C 1
ATOM 733 O O . GLY A 1 93 ? -1.640 -2.835 27.318 1.00 62.03 93 GLY A O 1
ATOM 734 N N . GLN A 1 94 ? -1.544 -0.595 27.113 1.00 44.38 94 GLN A N 1
ATOM 735 C CA . GLN A 1 94 ? -1.163 -0.086 28.438 1.00 44.38 94 GLN A CA 1
ATOM 736 C C . GLN A 1 94 ? -1.612 1.382 28.493 1.00 44.38 94 GLN A C 1
ATOM 738 O O . GLN A 1 94 ? -0.858 2.291 28.169 1.00 44.38 94 GLN A O 1
ATOM 743 N N . ALA A 1 95 ? -2.875 1.621 28.853 1.00 46.94 95 ALA A N 1
ATOM 744 C CA . ALA A 1 95 ? -3.205 2.882 29.502 1.00 46.94 95 ALA A CA 1
ATOM 745 C C . ALA A 1 95 ? -2.547 2.797 30.882 1.00 46.94 95 ALA A C 1
ATOM 747 O O . ALA A 1 95 ? -2.967 2.001 31.722 1.00 46.94 95 ALA A O 1
ATOM 748 N N . SER A 1 96 ? -1.442 3.511 31.068 1.00 44.53 96 SER A N 1
ATOM 749 C CA . SER A 1 96 ? -0.812 3.681 32.369 1.00 44.53 96 SER A CA 1
ATOM 750 C C . SER A 1 96 ? -1.827 4.335 33.305 1.00 44.53 96 SER A C 1
ATOM 752 O O . SER A 1 96 ? 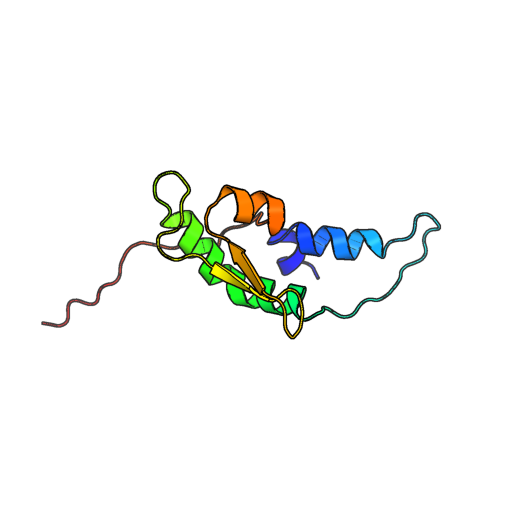-2.096 5.529 33.200 1.00 44.53 96 SER A O 1
ATOM 754 N N . PHE A 1 97 ? -2.410 3.541 34.201 1.00 45.59 97 PHE A N 1
ATOM 755 C CA . PHE A 1 97 ? -2.957 4.054 35.447 1.00 45.59 97 PHE A CA 1
ATOM 756 C C . PHE A 1 97 ? -1.779 4.598 36.258 1.00 45.59 97 PHE A C 1
ATOM 758 O O . PHE A 1 97 ? -1.034 3.836 36.868 1.00 45.59 97 PHE A O 1
ATOM 765 N N . SER A 1 98 ? -1.589 5.909 36.224 1.00 40.31 98 SER A N 1
ATOM 766 C CA . SER A 1 98 ? -0.897 6.641 37.279 1.00 40.31 98 SER A CA 1
ATOM 767 C C . SER A 1 98 ? -1.972 7.413 38.035 1.00 40.31 98 SER A C 1
ATOM 769 O O . SER A 1 98 ? -2.480 8.417 37.531 1.00 40.31 98 SER A O 1
ATOM 771 N N . SER A 1 99 ? -2.390 6.833 39.163 1.00 42.50 99 SER A N 1
ATOM 772 C CA . SER A 1 99 ? -3.109 7.513 40.245 1.00 42.50 99 SER A CA 1
ATOM 773 C C . SER A 1 99 ? -2.195 8.492 40.970 1.00 42.50 99 SER A C 1
ATOM 775 O O . SER A 1 99 ? -0.966 8.248 40.963 1.00 42.50 99 SER A O 1
#

Foldseek 3Di:
DPPLCQQFVVVVVVQVVQCDPVRDGDDDDDAQQSVQLVVCQQVLLVQCVPDDVFFGPDWDWTDPHPPDIDTHGGPVCCCPVRVGNDHDDDDPDDPPPDD

Radius of gyration: 16.11 Å; Cα contacts (8 Å, |Δi|>4): 121; chains: 1; bounding box: 35×28×62 Å

Nearest PDB structures (foldseek):
  3mvg-assembly1_B  TM=9.643E-01  e=1.686E-11  Iris x hollandica
  1j1r-assembly1_A  TM=9.160E-01  e=3.478E-06  Phytolacca americana
  3o5w-assembly1_A  TM=9.037E-01  e=3.996E-06  Viscum album
  1apa-assembly1_A  TM=9.030E-01  e=7.472E-06  Phytolacca americana
  2vc3-assembly1_A  TM=7.571E-01  e=1.058E-05  Ricinus communis